Protein AF-A0A7S1RIG4-F1 (afdb_monomer_lite)

Foldseek 3Di:
DDDQQPPPPRPLVVCLVVVLVVCVVVVDQEAEAEESSLVNVLVCVVVVSDQHQYEYQLHYPSLQADDEPYAYEYEDWCAAPPRHDDPVSVVVRQVRYDPLRYYYRYFDFAPDDPPGTPGHTDYSPRVVCVPPVNVVQLVVLSSDPGRSVVSSVVCVVVVQDPVNVVVVVVVVVVPD

Structure (mmCIF, N/CA/C/O backbone):
data_AF-A0A7S1RIG4-F1
#
_entry.id   AF-A0A7S1RIG4-F1
#
loop_
_atom_site.group_PDB
_atom_site.id
_atom_site.type_symbol
_atom_site.label_atom_id
_atom_site.label_alt_id
_atom_site.label_comp_id
_atom_site.label_asym_id
_atom_site.label_entity_id
_atom_site.label_seq_id
_atom_site.pdbx_PDB_ins_code
_atom_site.Cartn_x
_atom_site.Cartn_y
_atom_site.Cartn_z
_atom_site.occupancy
_atom_site.B_iso_or_equiv
_atom_site.auth_seq_id
_atom_site.auth_comp_id
_atom_site.auth_asym_id
_atom_site.auth_atom_id
_atom_site.pdbx_PDB_model_num
ATOM 1 N N . ASN A 1 1 ? -19.496 4.254 -7.839 1.00 76.12 1 ASN A N 1
ATOM 2 C CA . ASN A 1 1 ? -18.289 5.015 -8.234 1.00 76.12 1 ASN A CA 1
ATOM 3 C C . ASN A 1 1 ? -18.011 6.101 -7.219 1.00 76.12 1 ASN A C 1
ATOM 5 O O . ASN A 1 1 ? -18.897 6.907 -6.963 1.00 76.12 1 ASN A O 1
ATOM 9 N N . LEU A 1 2 ? -16.818 6.091 -6.623 1.00 90.19 2 LEU A N 1
ATOM 10 C CA . LEU A 1 2 ? -16.351 7.169 -5.751 1.00 90.19 2 LEU A CA 1
ATOM 11 C C . LEU A 1 2 ? -15.782 8.310 -6.612 1.00 90.19 2 LEU A C 1
ATOM 13 O O . LEU A 1 2 ? -15.177 8.027 -7.649 1.00 90.19 2 LEU A O 1
ATOM 17 N N . PRO A 1 3 ? -15.967 9.580 -6.228 1.00 94.50 3 PRO A N 1
ATOM 18 C CA . PRO A 1 3 ? -15.408 10.709 -6.973 1.00 94.50 3 PRO A CA 1
ATOM 19 C C . PRO A 1 3 ? -13.885 10.830 -6.796 1.00 94.50 3 PRO A C 1
ATOM 21 O O . PRO A 1 3 ? -13.282 10.187 -5.935 1.00 94.50 3 PRO A O 1
ATOM 24 N N . ASN A 1 4 ? -13.248 11.654 -7.631 1.00 95.12 4 ASN A N 1
ATOM 25 C CA . ASN A 1 4 ? -11.806 11.897 -7.571 1.00 95.12 4 ASN A CA 1
ATOM 26 C C . ASN A 1 4 ? -11.445 12.714 -6.310 1.00 95.12 4 ASN A C 1
ATOM 28 O O . ASN A 1 4 ? -11.851 13.873 -6.233 1.00 95.12 4 ASN A O 1
ATOM 32 N N . PRO A 1 5 ? -10.651 12.170 -5.367 1.00 95.00 5 PRO A N 1
ATOM 33 C CA . PRO A 1 5 ? -10.338 12.857 -4.121 1.00 95.00 5 PRO A CA 1
ATOM 34 C C . PRO A 1 5 ? -9.250 13.933 -4.233 1.00 95.00 5 PRO A C 1
ATOM 36 O O . PRO A 1 5 ? -8.977 14.625 -3.258 1.00 95.00 5 PRO A O 1
ATOM 39 N N . GLU A 1 6 ? -8.628 14.095 -5.402 1.00 93.44 6 GLU A N 1
ATOM 40 C CA . GLU A 1 6 ? -7.583 15.102 -5.639 1.00 93.44 6 GLU A CA 1
ATOM 41 C C . GLU A 1 6 ? -8.141 16.463 -6.080 1.00 93.44 6 GLU A C 1
ATOM 43 O O . GLU A 1 6 ? -7.379 17.393 -6.343 1.00 93.44 6 GLU A O 1
ATOM 48 N N . THR A 1 7 ? -9.465 16.612 -6.194 1.00 93.56 7 THR A N 1
ATOM 49 C CA . THR A 1 7 ? -10.052 17.931 -6.456 1.00 93.56 7 THR A CA 1
ATOM 50 C C . THR A 1 7 ? -9.813 18.866 -5.262 1.00 93.56 7 THR A C 1
ATOM 52 O O . THR A 1 7 ? -9.913 18.417 -4.117 1.00 93.56 7 THR A O 1
ATOM 55 N N . PRO A 1 8 ? -9.538 20.165 -5.476 1.00 90.19 8 PRO A N 1
ATOM 56 C CA . PRO A 1 8 ? -9.360 21.112 -4.378 1.00 90.19 8 PRO A CA 1
ATOM 57 C C . PRO A 1 8 ? -10.526 21.077 -3.381 1.00 90.19 8 PRO A C 1
ATOM 59 O O . PRO A 1 8 ? -11.686 21.069 -3.787 1.00 90.19 8 PRO A O 1
ATOM 62 N N . MET A 1 9 ? -10.211 21.068 -2.080 1.00 89.69 9 MET A N 1
ATOM 63 C CA . MET A 1 9 ? -11.191 21.027 -0.979 1.00 89.69 9 MET A CA 1
ATOM 64 C C . MET A 1 9 ? -12.166 19.836 -1.037 1.00 89.69 9 MET A C 1
ATOM 66 O O . MET A 1 9 ? -13.299 19.933 -0.565 1.00 89.69 9 MET A O 1
ATOM 70 N N . PHE A 1 10 ? -11.741 18.708 -1.613 1.00 93.12 10 PHE A N 1
ATOM 71 C CA . PHE A 1 10 ? -12.582 17.525 -1.726 1.00 93.12 10 PHE A CA 1
ATOM 72 C C . PHE A 1 10 ? -13.077 17.024 -0.351 1.00 93.12 10 PHE A C 1
ATOM 74 O O . PHE A 1 10 ? -12.260 16.695 0.517 1.00 93.12 10 PHE A O 1
ATOM 81 N N . PRO A 1 11 ? -14.400 16.901 -0.133 1.00 94.06 11 PRO A N 1
ATOM 82 C CA . PRO A 1 11 ? -14.952 16.517 1.160 1.00 94.06 11 PRO A CA 1
ATOM 83 C C . PRO A 1 11 ? -14.957 14.989 1.334 1.00 94.06 11 PRO A C 1
ATOM 85 O O . PRO A 1 11 ? -16.013 14.360 1.358 1.00 94.06 11 PRO A O 1
ATOM 88 N N . VAL A 1 12 ? -13.776 14.376 1.490 1.00 95.25 12 VAL A N 1
ATOM 89 C CA . VAL A 1 12 ? -13.612 12.906 1.588 1.00 95.25 12 VAL A CA 1
ATOM 90 C C . VAL A 1 12 ? -14.537 12.257 2.623 1.00 95.25 12 VAL A C 1
ATOM 92 O O . VAL A 1 12 ? -15.101 11.194 2.366 1.00 95.25 12 VAL A O 1
ATOM 95 N N . ALA A 1 13 ? -14.768 12.941 3.749 1.00 94.69 13 ALA A N 1
ATOM 96 C CA . ALA A 1 13 ? -15.624 12.489 4.842 1.00 94.69 13 ALA A CA 1
ATOM 97 C C . ALA A 1 13 ? -17.066 12.176 4.405 1.00 94.69 13 ALA A C 1
ATOM 99 O O . ALA A 1 13 ? -17.672 11.251 4.940 1.00 94.69 13 ALA A O 1
ATOM 100 N N . GLN A 1 14 ? -17.604 12.889 3.406 1.00 96.56 14 GLN A N 1
ATOM 101 C CA . GLN A 1 14 ? -18.973 12.678 2.916 1.00 96.56 14 GLN A CA 1
ATOM 102 C C . GLN A 1 14 ? -19.162 11.312 2.247 1.00 96.56 14 GLN A C 1
ATOM 104 O O . GLN A 1 14 ? -20.281 10.812 2.178 1.00 96.56 14 GLN A O 1
ATOM 109 N N . PHE A 1 15 ? -18.080 10.695 1.770 1.00 96.94 15 PHE A N 1
ATOM 110 C CA . PHE A 1 15 ? -18.132 9.429 1.040 1.00 96.94 15 PHE A CA 1
ATOM 111 C C . PHE A 1 15 ? -17.736 8.223 1.897 1.00 96.94 15 PHE A C 1
ATOM 113 O O . PHE A 1 15 ? -17.976 7.088 1.487 1.00 96.94 15 PHE A O 1
ATOM 120 N N . LEU A 1 16 ? -17.171 8.441 3.092 1.00 97.56 16 LEU A N 1
ATOM 121 C CA . LEU A 1 16 ? -16.768 7.356 3.993 1.00 97.56 16 LEU A CA 1
ATOM 122 C C . LEU A 1 16 ? -17.922 6.440 4.426 1.00 97.56 16 LEU A C 1
ATOM 124 O O . LEU A 1 16 ? -17.677 5.235 4.465 1.00 97.56 16 LEU A O 1
ATOM 128 N N . PRO A 1 17 ? -19.156 6.925 4.697 1.00 97.75 17 PRO A N 1
ATOM 129 C CA . PRO A 1 17 ? -20.266 6.041 5.056 1.00 97.75 17 PRO A CA 1
ATOM 130 C C . PRO A 1 17 ? -20.549 4.978 3.993 1.00 97.75 17 PRO A C 1
ATOM 132 O O . PRO A 1 17 ? -20.734 3.816 4.332 1.00 97.75 17 PRO A O 1
ATOM 135 N N . ASN A 1 18 ? -20.479 5.345 2.710 1.00 97.56 18 ASN A N 1
ATOM 136 C CA . ASN A 1 18 ? -20.712 4.412 1.605 1.00 97.56 18 ASN A CA 1
ATOM 137 C C . ASN A 1 18 ? -19.614 3.343 1.530 1.00 97.56 18 ASN A C 1
ATOM 139 O O . ASN A 1 18 ? -19.891 2.176 1.272 1.00 97.56 18 ASN A O 1
ATOM 143 N N . ILE A 1 19 ? -18.357 3.736 1.761 1.00 97.94 19 ILE A N 1
ATOM 144 C CA . ILE A 1 19 ? -17.229 2.795 1.763 1.00 97.94 19 ILE A CA 1
ATOM 145 C C . ILE A 1 19 ? -17.321 1.869 2.975 1.00 97.94 19 ILE A C 1
ATOM 147 O O . ILE A 1 19 ? -17.132 0.665 2.840 1.00 97.94 19 ILE A O 1
ATOM 151 N N . LYS A 1 20 ? -17.648 2.417 4.150 1.00 98.12 20 LYS A N 1
ATOM 152 C CA . LYS A 1 20 ? -17.833 1.637 5.373 1.00 98.12 20 LYS A CA 1
ATOM 153 C C . LYS A 1 20 ? -18.972 0.637 5.227 1.00 98.12 20 LYS A C 1
ATOM 155 O O . LYS A 1 20 ? -18.779 -0.519 5.573 1.00 98.12 20 LYS A O 1
ATOM 160 N N . GLN A 1 21 ? -20.102 1.051 4.659 1.00 98.12 21 GLN A N 1
ATOM 161 C CA . GLN A 1 21 ? -21.210 0.152 4.357 1.00 98.12 21 GLN A CA 1
ATOM 162 C C . GLN A 1 21 ? -20.757 -1.000 3.451 1.00 98.12 21 GLN A C 1
ATOM 164 O O . GLN A 1 21 ? -21.016 -2.153 3.768 1.00 98.12 21 GLN A O 1
ATOM 169 N N . ALA A 1 22 ? -20.016 -0.714 2.376 1.00 98.25 22 ALA A N 1
ATOM 170 C CA . ALA A 1 22 ? -19.501 -1.760 1.493 1.00 98.25 22 ALA A CA 1
ATOM 171 C C . ALA A 1 22 ? -18.522 -2.715 2.204 1.00 98.25 22 ALA A C 1
ATOM 173 O O . ALA A 1 22 ? -18.566 -3.921 1.974 1.00 98.25 22 ALA A O 1
ATOM 174 N N . ILE A 1 23 ? -17.656 -2.197 3.085 1.00 98.50 23 ILE A N 1
ATOM 175 C CA . ILE A 1 23 ? -16.779 -3.016 3.939 1.00 98.50 23 ILE A CA 1
ATOM 176 C C . ILE A 1 23 ? -17.618 -3.895 4.875 1.00 98.50 23 ILE A C 1
ATOM 178 O O . ILE A 1 23 ? -17.323 -5.076 5.019 1.00 98.50 23 ILE A O 1
ATOM 182 N N . ASP A 1 24 ? -18.668 -3.346 5.483 1.00 98.25 24 ASP A N 1
ATOM 183 C CA . ASP A 1 24 ? -19.520 -4.071 6.425 1.00 98.25 24 ASP A CA 1
ATOM 184 C C . ASP A 1 24 ? -20.352 -5.161 5.750 1.00 98.25 24 ASP A C 1
ATOM 186 O O . ASP A 1 24 ? -20.528 -6.235 6.317 1.00 98.25 24 ASP A O 1
ATOM 190 N N . GLU A 1 25 ? -20.836 -4.915 4.538 1.00 98.44 25 GLU A N 1
ATOM 191 C CA . GLU A 1 25 ? -21.601 -5.894 3.766 1.00 98.44 25 GLU A CA 1
ATOM 192 C C . GLU A 1 25 ? -20.706 -7.012 3.222 1.00 98.44 25 GLU A C 1
ATOM 194 O O . GLU A 1 25 ? -21.079 -8.183 3.267 1.00 98.44 25 GLU A O 1
ATOM 199 N N . PHE A 1 26 ? -19.520 -6.664 2.716 1.00 98.50 26 PHE A N 1
ATOM 200 C CA . PHE A 1 26 ? -18.615 -7.630 2.095 1.00 98.50 26 PHE A CA 1
ATOM 201 C C . PHE A 1 26 ? -17.741 -8.387 3.107 1.00 98.50 26 PHE A C 1
ATOM 203 O O . PHE A 1 26 ? -17.322 -9.505 2.818 1.00 98.50 26 PHE A O 1
ATOM 210 N N . GLN A 1 27 ? -17.462 -7.797 4.275 1.00 98.06 27 GLN A N 1
ATOM 211 C CA . GLN A 1 27 ? -16.543 -8.324 5.295 1.00 98.06 27 GLN A CA 1
ATOM 212 C C . GLN A 1 27 ? -15.169 -8.730 4.712 1.00 98.06 27 GLN A C 1
ATOM 214 O O . GLN A 1 27 ? -14.755 -9.887 4.829 1.00 98.06 27 GLN A O 1
ATOM 219 N N . PRO A 1 28 ? -14.435 -7.809 4.051 1.00 98.25 28 PRO A N 1
ATOM 220 C CA . PRO A 1 28 ? -13.145 -8.143 3.463 1.00 98.25 28 PRO A CA 1
ATOM 221 C C . PRO A 1 28 ? -12.115 -8.507 4.534 1.00 98.25 28 PRO A C 1
ATOM 223 O O . PRO A 1 28 ? -12.008 -7.844 5.563 1.00 98.25 28 PRO A O 1
ATOM 226 N N . HIS A 1 29 ? -11.253 -9.475 4.228 1.00 97.94 29 HIS A N 1
ATOM 227 C CA . HIS A 1 29 ? -10.057 -9.747 5.032 1.00 97.94 29 HIS A CA 1
ATOM 228 C C . HIS A 1 29 ? -8.943 -8.710 4.797 1.00 97.94 29 HIS A C 1
ATOM 230 O O . HIS A 1 29 ? -8.088 -8.508 5.655 1.00 97.94 29 HIS A O 1
ATOM 236 N N . CYS A 1 30 ? -8.944 -8.043 3.639 1.00 98.12 30 CYS A N 1
ATOM 237 C CA . CYS A 1 30 ? -7.986 -7.002 3.279 1.00 98.12 30 CYS A CA 1
ATOM 238 C C . CYS A 1 30 ? -8.666 -5.902 2.461 1.00 98.12 30 CYS A C 1
ATOM 240 O O . CYS A 1 30 ? -9.459 -6.195 1.565 1.00 98.12 30 CYS A O 1
ATOM 242 N N . VAL A 1 31 ? -8.315 -4.641 2.728 1.00 98.50 31 VAL A N 1
ATOM 243 C CA . VAL A 1 31 ? -8.692 -3.510 1.872 1.00 98.50 31 VAL A CA 1
ATOM 244 C C . VAL A 1 31 ? -7.478 -3.062 1.067 1.00 98.50 31 VAL A C 1
ATOM 246 O O . VAL A 1 31 ? -6.414 -2.766 1.613 1.00 98.50 31 VAL A O 1
ATOM 249 N N . ILE A 1 32 ? -7.657 -2.982 -0.248 1.00 98.31 32 ILE A N 1
ATOM 250 C CA . ILE A 1 32 ? -6.626 -2.536 -1.180 1.00 98.31 32 ILE A CA 1
ATOM 251 C C . ILE A 1 32 ? -6.977 -1.133 -1.668 1.00 98.31 32 ILE A C 1
ATOM 253 O O . ILE A 1 32 ? -8.100 -0.884 -2.105 1.00 98.31 32 ILE A O 1
ATOM 257 N N . SER A 1 33 ? -6.014 -0.216 -1.625 1.00 97.94 33 SER A N 1
ATOM 258 C CA . SER A 1 33 ? -6.147 1.111 -2.226 1.00 97.94 33 SER A CA 1
ATOM 259 C C . SER A 1 33 ? -5.058 1.331 -3.263 1.00 97.94 33 SER A C 1
ATOM 261 O O . SER A 1 33 ? -3.883 1.149 -2.955 1.00 97.94 33 SER A O 1
ATOM 263 N N . ALA A 1 34 ? -5.440 1.767 -4.460 1.00 97.31 34 ALA A N 1
ATOM 264 C CA . ALA A 1 34 ? -4.504 2.124 -5.516 1.00 97.31 34 ALA A CA 1
ATOM 265 C C . ALA A 1 34 ? -4.576 3.621 -5.818 1.00 97.31 34 ALA A C 1
ATOM 267 O O . ALA A 1 34 ? -5.663 4.191 -5.967 1.00 97.31 34 ALA A O 1
ATOM 268 N N . SER A 1 35 ? -3.411 4.245 -5.919 1.00 97.00 35 SER A N 1
ATOM 269 C CA . SER A 1 35 ? -3.227 5.627 -6.326 1.00 97.00 35 SER A CA 1
ATOM 270 C C . SER A 1 35 ? -4.116 6.599 -5.527 1.00 97.00 35 SER A C 1
ATOM 272 O O . SER A 1 35 ? -4.040 6.659 -4.299 1.00 97.00 35 SER A O 1
ATOM 274 N N . LYS A 1 36 ? -5.037 7.309 -6.193 1.00 96.81 36 LYS A N 1
ATOM 275 C CA . LYS A 1 36 ? -5.993 8.250 -5.577 1.00 96.81 36 LYS A CA 1
ATOM 276 C C . LYS A 1 36 ? -6.840 7.617 -4.469 1.00 96.81 36 LYS A C 1
ATOM 278 O O . LYS A 1 36 ? -7.256 8.300 -3.537 1.00 96.81 36 LYS A O 1
ATOM 283 N N . GLY A 1 37 ? -7.064 6.301 -4.533 1.00 97.25 37 GLY A N 1
ATOM 284 C CA . GLY A 1 37 ? -7.744 5.538 -3.486 1.00 97.25 37 GLY A CA 1
ATOM 285 C C . GLY A 1 37 ? -7.081 5.672 -2.110 1.00 97.25 37 GLY A C 1
ATOM 286 O O . GLY A 1 37 ? -7.764 5.568 -1.092 1.00 97.25 37 GLY A O 1
ATOM 287 N N . GLY A 1 38 ? -5.779 5.972 -2.059 1.00 97.56 38 GLY A N 1
ATOM 288 C CA . GLY A 1 38 ? -5.052 6.193 -0.810 1.00 97.56 38 GLY A CA 1
ATOM 289 C C . GLY A 1 38 ? -5.578 7.374 0.018 1.00 97.56 38 GLY A C 1
ATOM 290 O O . GLY A 1 38 ? -5.475 7.342 1.245 1.00 97.56 38 GLY A O 1
ATOM 291 N N . ALA A 1 39 ? -6.211 8.376 -0.605 1.00 97.75 39 ALA A N 1
ATOM 292 C CA . ALA A 1 39 ? -6.888 9.455 0.120 1.00 97.75 39 ALA A CA 1
ATOM 293 C C . ALA A 1 39 ? -8.064 8.929 0.960 1.00 97.75 39 ALA A C 1
ATOM 295 O O . ALA A 1 39 ? -8.202 9.282 2.131 1.00 97.75 39 ALA A O 1
ATOM 296 N N . TYR A 1 40 ? -8.865 8.022 0.392 1.00 98.38 40 TYR A N 1
ATOM 297 C CA . TYR A 1 40 ? -9.946 7.356 1.117 1.00 98.38 40 TYR A CA 1
ATOM 298 C C . TYR A 1 40 ? -9.405 6.416 2.194 1.00 98.38 40 TYR A C 1
ATOM 300 O O . TYR A 1 40 ? -9.909 6.440 3.311 1.00 98.38 40 TYR A O 1
ATOM 308 N N . MET A 1 41 ? -8.349 5.648 1.899 1.00 98.19 41 MET A N 1
ATOM 309 C CA . MET A 1 41 ? -7.703 4.779 2.891 1.00 98.19 41 MET A CA 1
ATOM 310 C C . MET A 1 41 ? -7.199 5.570 4.106 1.00 98.19 41 MET A C 1
ATOM 312 O O . MET A 1 41 ? -7.460 5.190 5.244 1.00 98.19 41 MET A O 1
ATOM 316 N N . THR A 1 42 ? -6.547 6.713 3.867 1.00 97.62 42 THR A N 1
ATOM 317 C CA . THR A 1 42 ? -6.080 7.615 4.936 1.00 97.62 42 THR A CA 1
ATOM 318 C C . THR A 1 42 ? -7.238 8.017 5.849 1.00 97.62 42 THR A C 1
ATOM 320 O O . THR A 1 42 ? -7.131 7.930 7.070 1.00 97.62 42 THR A O 1
ATOM 323 N N . ALA A 1 43 ? -8.359 8.427 5.255 1.00 97.88 43 ALA A N 1
ATOM 324 C CA . ALA A 1 43 ? -9.532 8.865 5.995 1.00 97.88 43 ALA A CA 1
ATOM 325 C C . ALA A 1 43 ? -10.228 7.706 6.737 1.00 97.88 43 ALA A C 1
ATOM 327 O O . ALA A 1 43 ? -10.639 7.878 7.882 1.00 97.88 43 ALA A O 1
ATOM 328 N N . LEU A 1 44 ? -10.297 6.506 6.146 1.00 98.38 44 LEU A N 1
ATOM 329 C CA . LEU A 1 44 ? -10.810 5.306 6.821 1.00 98.38 44 LEU A CA 1
ATOM 330 C C . LEU A 1 44 ? -9.997 4.966 8.074 1.00 98.38 44 LEU A C 1
ATOM 332 O O . LEU A 1 44 ? -10.585 4.698 9.122 1.00 98.38 44 LEU A O 1
ATOM 336 N N . TRP A 1 45 ? -8.666 5.012 7.980 1.00 97.88 45 TRP A N 1
ATOM 337 C CA . TRP A 1 45 ? -7.777 4.789 9.120 1.00 97.88 45 TRP A CA 1
ATOM 338 C C . TRP A 1 45 ? -7.951 5.857 10.201 1.00 97.88 45 TRP A C 1
ATOM 340 O O . TRP A 1 45 ? -8.129 5.526 11.370 1.00 97.88 45 TRP A O 1
ATOM 350 N N . GLN A 1 46 ? -7.944 7.137 9.821 1.00 96.88 46 GLN A N 1
ATOM 351 C CA . GLN A 1 46 ? -8.067 8.253 10.766 1.00 96.88 46 GLN A CA 1
ATOM 352 C C . GLN A 1 46 ? -9.412 8.265 11.501 1.00 96.88 46 GLN A C 1
ATOM 354 O O . GLN A 1 46 ? -9.462 8.608 12.679 1.00 96.88 46 GLN A O 1
ATOM 359 N N . CYS A 1 47 ? -10.494 7.870 10.829 1.00 97.50 47 CYS A N 1
ATOM 360 C CA . CYS A 1 47 ? -11.823 7.783 11.428 1.00 97.50 47 CYS A CA 1
ATOM 361 C C . CYS A 1 47 ? -12.085 6.452 12.157 1.00 97.50 47 CYS A C 1
ATOM 363 O O . CYS A 1 47 ? -13.192 6.254 12.651 1.00 97.50 47 CYS A O 1
ATOM 365 N N . GLY A 1 48 ? -11.117 5.526 12.203 1.00 97.00 48 GLY A N 1
ATOM 366 C CA . GLY A 1 48 ? -11.298 4.207 12.820 1.00 97.00 48 GLY A CA 1
ATOM 367 C C . GLY A 1 48 ? -12.338 3.329 12.114 1.00 97.00 48 GLY A C 1
ATOM 368 O O . GLY A 1 48 ? -12.898 2.420 12.720 1.00 97.00 48 GLY A O 1
ATOM 369 N N . LEU A 1 49 ? -12.621 3.604 10.837 1.00 98.00 49 LEU A N 1
ATOM 370 C CA . LEU A 1 49 ? -13.611 2.878 10.036 1.00 98.00 49 LEU A CA 1
ATOM 371 C C . LEU A 1 49 ? -13.034 1.606 9.403 1.00 98.00 49 LEU A C 1
ATOM 373 O O . LEU A 1 49 ? -13.792 0.735 8.982 1.00 98.00 49 LEU A O 1
ATOM 377 N N . TRP A 1 50 ? -11.708 1.490 9.360 1.00 98.00 50 TRP A N 1
ATOM 378 C CA . TRP A 1 50 ? -10.989 0.279 8.984 1.00 98.00 50 TRP A CA 1
ATOM 379 C C . TRP A 1 50 ? -9.726 0.140 9.836 1.00 98.00 50 TRP A C 1
ATOM 381 O O . TRP A 1 50 ? -8.953 1.089 9.957 1.00 98.00 50 TRP A O 1
ATOM 391 N N . ALA A 1 51 ? -9.509 -1.047 10.400 1.00 96.88 51 ALA A N 1
ATOM 392 C CA . ALA A 1 51 ? -8.333 -1.376 11.214 1.00 96.88 51 ALA A CA 1
ATOM 393 C C . ALA A 1 51 ? -7.671 -2.704 10.793 1.00 96.88 51 ALA A C 1
ATOM 395 O O . ALA A 1 51 ? -6.802 -3.220 11.495 1.00 96.88 51 ALA A O 1
ATOM 396 N N . GLY A 1 52 ? -8.096 -3.275 9.662 1.00 97.06 52 GLY A N 1
ATOM 397 C CA . GLY A 1 52 ? -7.618 -4.566 9.175 1.00 97.06 52 GLY A CA 1
ATOM 398 C C . GLY A 1 52 ? -6.413 -4.481 8.223 1.00 97.06 52 GLY A C 1
ATOM 399 O O . GLY A 1 52 ? -5.910 -3.394 7.914 1.00 97.06 52 GLY A O 1
ATOM 400 N N . PRO A 1 53 ? -5.941 -5.639 7.730 1.00 98.38 53 PRO A N 1
ATOM 401 C CA . PRO A 1 53 ? -4.864 -5.736 6.746 1.00 98.38 53 PRO A CA 1
ATOM 402 C C . PRO A 1 53 ? -5.086 -4.839 5.525 1.00 98.38 53 PRO A C 1
ATOM 404 O O . PRO A 1 53 ? -6.173 -4.806 4.949 1.00 98.38 53 PRO A O 1
ATOM 407 N N . SER A 1 54 ? -4.061 -4.098 5.109 1.00 98.62 54 SER A N 1
ATOM 408 C CA . SER A 1 54 ? -4.196 -3.128 4.018 1.00 98.62 54 SER A CA 1
ATOM 409 C C . SER A 1 54 ? -3.048 -3.211 3.017 1.00 98.62 54 SER A C 1
ATOM 411 O O . SER A 1 54 ? -1.882 -3.233 3.406 1.00 98.62 54 SER A O 1
ATOM 413 N N . LEU A 1 55 ? -3.362 -3.193 1.723 1.00 98.69 55 LEU A N 1
ATOM 414 C CA . LEU A 1 55 ? -2.361 -3.098 0.658 1.00 98.69 55 LEU A CA 1
ATOM 415 C C . LEU A 1 55 ? -2.526 -1.763 -0.075 1.00 98.69 55 LEU A C 1
ATOM 417 O O . LEU A 1 55 ? -3.617 -1.409 -0.517 1.00 98.69 55 LEU A O 1
ATOM 421 N N . VAL A 1 56 ? -1.441 -1.004 -0.195 1.00 98.69 56 VAL A N 1
ATOM 422 C CA . VAL A 1 56 ? -1.422 0.311 -0.842 1.00 98.69 56 VAL A CA 1
ATOM 423 C C . VAL A 1 56 ? -0.548 0.238 -2.087 1.00 98.69 56 VAL A C 1
ATOM 425 O O . VAL A 1 56 ? 0.649 0.002 -1.975 1.00 98.69 56 VAL A O 1
ATOM 428 N N . ILE A 1 57 ? -1.127 0.455 -3.265 1.00 98.56 57 ILE A N 1
ATOM 429 C CA . ILE A 1 57 ? -0.408 0.525 -4.545 1.00 98.56 57 ILE A CA 1
ATOM 430 C C . ILE A 1 57 ? -0.246 1.995 -4.913 1.00 98.56 57 ILE A C 1
ATOM 432 O O . ILE A 1 57 ? -1.248 2.701 -4.982 1.00 98.56 57 ILE A O 1
ATOM 436 N N . ASN A 1 58 ? 0.986 2.439 -5.156 1.00 98.06 58 ASN A N 1
ATOM 437 C CA . ASN A 1 58 ? 1.345 3.836 -5.410 1.00 98.06 58 ASN A CA 1
ATOM 438 C C . ASN A 1 58 ? 0.820 4.762 -4.309 1.00 98.06 58 ASN A C 1
ATOM 440 O O . ASN A 1 58 ? -0.268 5.339 -4.402 1.00 98.06 58 ASN A O 1
ATOM 444 N N . ARG A 1 59 ? 1.586 4.860 -3.221 1.00 97.12 59 ARG A N 1
ATOM 445 C CA . ARG A 1 59 ? 1.193 5.563 -1.994 1.00 97.12 59 ARG A CA 1
ATOM 446 C C . ARG A 1 59 ? 0.700 6.980 -2.309 1.00 97.12 59 ARG A C 1
ATOM 448 O O . ARG A 1 59 ? 1.437 7.796 -2.840 1.00 97.12 59 ARG A O 1
ATOM 455 N N . HIS A 1 60 ? -0.516 7.316 -1.890 1.00 97.94 60 HIS A N 1
ATOM 456 C CA . HIS A 1 60 ? -1.014 8.689 -1.996 1.00 97.94 60 HIS A CA 1
ATOM 457 C C . HIS A 1 60 ? -0.300 9.627 -0.993 1.00 97.94 60 HIS A C 1
ATOM 459 O O . HIS A 1 60 ? -0.052 9.208 0.144 1.00 97.94 60 HIS A O 1
ATOM 465 N N . PRO A 1 61 ? -0.030 10.908 -1.331 1.00 96.94 61 PRO A N 1
ATOM 466 C CA . PRO A 1 61 ? 0.651 11.854 -0.436 1.00 96.94 61 PRO A CA 1
ATOM 467 C C . PRO A 1 61 ? -0.002 12.060 0.939 1.00 96.94 61 PRO A C 1
ATOM 469 O O . PRO A 1 61 ? 0.688 12.398 1.898 1.00 96.94 61 PRO A O 1
ATOM 472 N N . THR A 1 62 ? -1.314 11.833 1.064 1.00 96.88 62 THR A N 1
ATOM 473 C CA . THR A 1 62 ? -2.038 11.947 2.347 1.00 96.88 62 THR A CA 1
ATOM 474 C C . THR A 1 62 ? -1.645 10.873 3.361 1.00 96.88 62 THR A C 1
ATOM 476 O O . THR A 1 62 ? -1.844 11.068 4.558 1.00 96.88 62 THR A O 1
ATOM 479 N N . ILE A 1 63 ? -1.071 9.750 2.916 1.00 97.94 63 ILE A N 1
ATOM 480 C CA . ILE A 1 63 ? -0.628 8.668 3.798 1.00 97.94 63 ILE A CA 1
ATOM 481 C C . ILE A 1 63 ? 0.717 9.057 4.408 1.00 97.94 63 ILE A C 1
ATOM 483 O O . ILE A 1 63 ? 1.769 8.681 3.903 1.00 97.94 63 ILE A O 1
ATOM 487 N N . VAL A 1 64 ? 0.712 9.863 5.463 1.00 97.19 64 VAL A N 1
ATOM 488 C CA . VAL A 1 64 ? 1.939 10.358 6.123 1.00 97.19 64 VAL A CA 1
ATOM 489 C C . VAL A 1 64 ? 2.439 9.459 7.258 1.00 97.19 64 VAL A C 1
ATOM 491 O O . VAL A 1 64 ? 3.540 9.665 7.758 1.00 97.19 64 VAL A O 1
ATOM 494 N N . GLY A 1 65 ? 1.652 8.455 7.643 1.00 97.50 65 GLY A N 1
ATOM 495 C CA . GLY A 1 65 ? 1.984 7.490 8.684 1.00 97.50 65 GLY A CA 1
ATOM 496 C C . GLY A 1 65 ? 1.105 6.248 8.585 1.00 97.50 65 GLY A C 1
ATOM 497 O O . GLY A 1 65 ? 0.024 6.294 7.992 1.00 97.50 65 GLY A O 1
ATOM 498 N N . ILE A 1 66 ? 1.574 5.146 9.161 1.00 97.69 66 ILE A N 1
ATOM 499 C CA . ILE A 1 66 ? 0.817 3.897 9.277 1.00 97.69 66 ILE A CA 1
ATOM 500 C C . ILE A 1 66 ? 0.244 3.808 10.699 1.00 97.69 66 ILE A C 1
ATOM 502 O O . ILE A 1 66 ? 0.994 4.013 11.656 1.00 97.69 66 ILE A O 1
ATOM 506 N N . PRO A 1 67 ? -1.056 3.508 10.882 1.00 96.31 67 PRO A N 1
ATOM 507 C CA . PRO A 1 67 ? -1.621 3.383 12.221 1.00 96.31 67 PRO A CA 1
ATOM 508 C C . PRO A 1 67 ? -0.986 2.228 13.015 1.00 96.31 67 PRO A C 1
ATOM 510 O O . PRO A 1 67 ? -0.579 1.213 12.435 1.00 96.31 67 PRO A O 1
ATOM 513 N N . PRO A 1 68 ? -0.912 2.341 14.352 1.00 95.25 68 PRO A N 1
ATOM 514 C CA . PRO A 1 68 ? -0.297 1.318 15.184 1.00 95.25 68 PRO A CA 1
ATOM 515 C C . PRO A 1 68 ? -1.048 -0.011 15.080 1.00 95.25 68 PRO A C 1
ATOM 517 O O . PRO A 1 68 ? -2.266 -0.057 14.927 1.00 95.25 68 PRO A O 1
ATOM 520 N N . ASN A 1 69 ? -0.305 -1.107 15.211 1.00 94.81 69 ASN A N 1
ATOM 521 C CA . ASN A 1 69 ? -0.775 -2.491 15.162 1.00 94.81 69 ASN A CA 1
ATOM 522 C C . ASN A 1 69 ? -1.419 -2.924 13.834 1.00 94.81 69 ASN A C 1
ATOM 524 O O . ASN A 1 69 ? -1.851 -4.073 13.731 1.00 94.81 69 ASN A O 1
ATOM 528 N N . MET A 1 70 ? -1.431 -2.084 12.799 1.00 96.00 70 MET A N 1
ATOM 529 C CA . MET A 1 70 ? -1.937 -2.4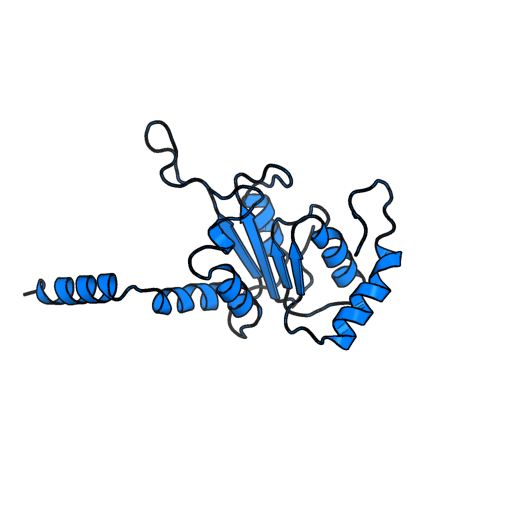71 11.483 1.00 96.00 70 MET A CA 1
ATOM 530 C C . MET A 1 70 ? -0.898 -3.241 10.673 1.00 96.00 70 MET A C 1
ATOM 532 O O . MET A 1 70 ? 0.307 -3.017 10.799 1.00 96.00 70 MET A O 1
ATOM 536 N N . ARG A 1 71 ? -1.388 -4.153 9.829 1.00 97.75 71 ARG A N 1
ATOM 537 C CA . ARG A 1 71 ? -0.581 -4.865 8.836 1.00 97.75 71 ARG A CA 1
ATOM 538 C C . ARG A 1 71 ? -0.720 -4.158 7.499 1.00 97.75 71 ARG A C 1
ATOM 540 O O . ARG A 1 71 ? -1.836 -4.062 6.985 1.00 97.75 71 ARG A O 1
ATOM 547 N N . VAL A 1 72 ? 0.382 -3.633 6.968 1.00 98.38 72 VAL A N 1
ATOM 548 C CA . VAL A 1 72 ? 0.351 -2.804 5.757 1.00 98.38 72 VAL A CA 1
ATOM 549 C C . VAL A 1 72 ? 1.470 -3.172 4.795 1.00 98.38 72 VAL A C 1
ATOM 551 O O . VAL A 1 72 ? 2.646 -3.144 5.146 1.00 98.38 72 VAL A O 1
ATOM 554 N N . VAL A 1 73 ? 1.107 -3.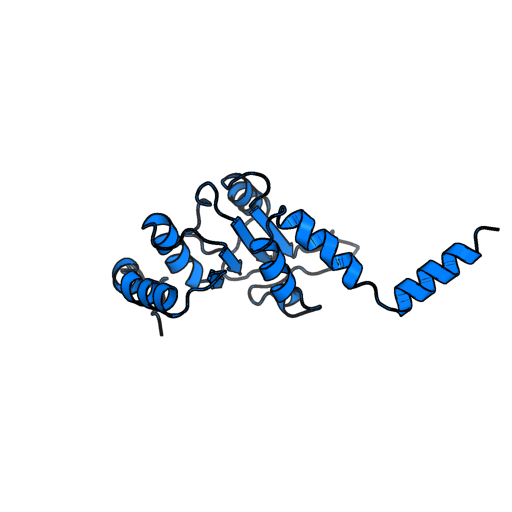456 3.549 1.00 98.69 73 VAL A N 1
ATOM 555 C CA . VAL A 1 73 ? 2.061 -3.577 2.442 1.00 98.69 73 VAL A CA 1
ATOM 556 C C . VAL A 1 73 ? 1.934 -2.339 1.561 1.00 98.69 73 VAL A C 1
ATOM 558 O O . VAL A 1 73 ? 0.837 -2.013 1.115 1.00 98.69 73 VAL A O 1
ATOM 561 N N . ILE A 1 74 ? 3.044 -1.655 1.294 1.00 98.62 74 ILE A N 1
ATOM 562 C CA . ILE A 1 74 ? 3.108 -0.546 0.335 1.00 98.62 74 ILE A CA 1
ATOM 563 C C . ILE A 1 74 ? 3.878 -1.013 -0.894 1.00 98.62 74 ILE A C 1
ATOM 565 O O . ILE A 1 74 ? 5.016 -1.452 -0.776 1.00 98.62 74 ILE A O 1
ATOM 569 N N . CYS A 1 75 ? 3.272 -0.887 -2.067 1.00 98.44 75 CYS A N 1
ATOM 570 C CA . CYS A 1 75 ? 3.881 -1.170 -3.359 1.00 98.44 75 CYS A CA 1
ATOM 571 C C . CYS A 1 75 ? 4.178 0.155 -4.062 1.00 98.44 75 CYS A C 1
ATOM 573 O O . CYS A 1 75 ? 3.281 0.992 -4.179 1.00 98.44 75 CYS A O 1
ATOM 575 N N . GLN A 1 76 ? 5.415 0.352 -4.517 1.00 98.38 76 GLN A N 1
ATOM 576 C CA . GLN A 1 76 ? 5.806 1.580 -5.208 1.00 98.38 76 GLN A CA 1
ATOM 577 C C . GLN A 1 76 ? 6.854 1.309 -6.292 1.00 98.38 76 GLN A C 1
ATOM 579 O O . GLN A 1 76 ? 7.881 0.678 -6.028 1.00 98.38 76 GLN A O 1
ATOM 584 N N . GLY A 1 77 ? 6.610 1.833 -7.493 1.00 97.00 77 GLY A N 1
ATOM 585 C CA . GLY A 1 77 ? 7.601 1.890 -8.566 1.00 97.00 77 GLY A CA 1
ATOM 586 C C . GLY A 1 77 ? 8.530 3.093 -8.431 1.00 97.00 77 GLY A C 1
ATOM 587 O O . GLY A 1 77 ? 8.079 4.190 -8.094 1.00 97.00 77 GLY A O 1
ATOM 588 N N . SER A 1 78 ? 9.828 2.914 -8.696 1.00 96.38 78 SER A N 1
ATOM 589 C CA . SER A 1 78 ? 10.797 4.021 -8.631 1.00 96.38 78 SER A CA 1
ATOM 590 C C . SER A 1 78 ? 10.631 5.059 -9.733 1.00 96.38 78 SER A C 1
ATOM 592 O O . SER A 1 78 ? 11.162 6.158 -9.609 1.00 96.38 78 SER A O 1
ATOM 594 N N . ASN A 1 79 ? 9.948 4.701 -10.820 1.00 96.50 79 ASN A N 1
ATOM 595 C CA . ASN A 1 79 ? 9.728 5.558 -11.980 1.00 96.50 79 ASN A CA 1
ATOM 596 C C . ASN A 1 79 ? 8.266 6.030 -12.064 1.00 96.50 79 ASN A C 1
ATOM 598 O O . ASN A 1 79 ? 7.808 6.365 -13.155 1.00 96.50 79 ASN A O 1
ATOM 602 N N . ASP A 1 80 ? 7.524 6.012 -10.949 1.00 97.50 80 ASP A N 1
ATOM 603 C CA . ASP A 1 80 ? 6.163 6.552 -10.878 1.00 97.50 80 ASP A CA 1
ATOM 604 C C . ASP A 1 80 ? 6.157 8.035 -11.273 1.00 97.50 80 ASP A C 1
ATOM 606 O O . ASP A 1 80 ? 6.807 8.878 -10.656 1.00 97.50 80 ASP A O 1
ATOM 610 N N . GLU A 1 81 ? 5.433 8.348 -12.340 1.00 96.94 81 GLU A N 1
ATOM 611 C CA . GLU A 1 81 ? 5.350 9.679 -12.923 1.00 96.94 81 GLU A CA 1
ATOM 612 C C . GLU A 1 81 ? 4.344 10.609 -12.219 1.00 96.94 81 GLU A C 1
ATOM 614 O O . GLU A 1 81 ? 4.375 11.816 -12.461 1.00 96.94 81 GLU A O 1
ATOM 619 N N . TYR A 1 82 ? 3.486 10.085 -11.335 1.00 96.31 82 TYR A N 1
ATOM 620 C CA . TYR A 1 82 ? 2.460 10.851 -10.615 1.00 96.31 82 TYR A CA 1
ATOM 621 C C . TYR A 1 82 ? 2.800 11.041 -9.137 1.00 96.31 82 TYR A C 1
ATOM 623 O O . TYR A 1 82 ? 2.689 12.149 -8.610 1.00 96.31 82 TYR A O 1
ATOM 631 N N . TYR A 1 83 ? 3.219 9.972 -8.460 1.00 96.12 83 TYR A N 1
ATOM 632 C CA . TYR A 1 83 ? 3.530 9.983 -7.033 1.00 96.12 83 TYR A CA 1
ATOM 633 C C . TYR A 1 83 ? 5.006 9.692 -6.803 1.00 96.12 83 TYR A C 1
ATOM 635 O O . TYR A 1 83 ? 5.422 8.593 -6.437 1.00 96.12 83 TYR A O 1
ATOM 643 N N . GLN A 1 84 ? 5.806 10.730 -7.024 1.00 96.31 84 GLN A N 1
ATOM 644 C CA . GLN A 1 84 ? 7.254 10.672 -6.907 1.00 96.31 84 GLN A CA 1
ATOM 645 C C . GLN A 1 84 ? 7.682 10.767 -5.444 1.00 96.31 84 GLN A C 1
ATOM 647 O O . GLN A 1 84 ? 7.561 11.815 -4.808 1.00 96.31 84 GLN A O 1
ATOM 652 N N . PHE A 1 85 ? 8.233 9.673 -4.926 1.00 96.38 85 PHE A N 1
ATOM 653 C CA . PHE A 1 85 ? 8.861 9.636 -3.610 1.00 96.38 85 PHE A CA 1
ATOM 654 C C . PHE A 1 85 ? 10.270 9.096 -3.711 1.00 96.38 85 PHE A C 1
ATOM 656 O O . PHE A 1 85 ? 10.550 8.172 -4.476 1.00 96.38 85 PHE A O 1
ATOM 663 N N . ARG A 1 86 ? 11.155 9.641 -2.879 1.00 96.06 86 ARG A N 1
ATOM 664 C CA . ARG A 1 86 ? 12.454 9.020 -2.667 1.00 96.06 86 ARG A CA 1
ATOM 665 C C . ARG A 1 86 ? 12.252 7.748 -1.853 1.00 96.06 86 ARG A C 1
ATOM 667 O O . ARG A 1 86 ? 11.366 7.678 -0.995 1.00 96.06 86 ARG A O 1
ATOM 674 N N . ARG A 1 87 ? 13.094 6.745 -2.093 1.00 96.69 87 ARG A N 1
ATOM 675 C CA . ARG A 1 87 ? 13.024 5.471 -1.372 1.00 96.69 87 ARG A CA 1
ATOM 676 C C . ARG A 1 87 ? 13.135 5.679 0.140 1.00 96.69 87 ARG A C 1
ATOM 678 O O . ARG A 1 87 ? 12.409 5.040 0.894 1.00 96.69 87 ARG A O 1
ATOM 685 N N . GLU A 1 88 ? 13.979 6.608 0.577 1.00 97.69 88 GLU A N 1
ATOM 686 C CA . GLU A 1 88 ? 14.215 6.904 1.992 1.00 97.69 88 GLU A CA 1
ATOM 687 C C . GLU A 1 88 ? 12.945 7.405 2.696 1.00 97.69 88 GLU A C 1
ATOM 689 O O . GLU A 1 88 ? 12.714 7.072 3.861 1.00 97.69 88 GLU A O 1
ATOM 694 N N . ASP A 1 89 ? 12.102 8.164 1.986 1.00 97.94 89 ASP A N 1
ATOM 695 C CA . ASP A 1 89 ? 10.833 8.682 2.509 1.00 97.94 89 ASP A CA 1
ATOM 696 C C . ASP A 1 89 ? 9.798 7.552 2.659 1.00 97.94 89 ASP A C 1
ATOM 698 O O . ASP A 1 89 ? 9.053 7.501 3.639 1.00 97.94 89 ASP A O 1
ATOM 702 N N . LEU A 1 90 ? 9.784 6.597 1.724 1.00 98.25 90 LEU A N 1
ATOM 703 C CA . LEU A 1 90 ? 8.926 5.407 1.793 1.00 98.25 90 LEU A CA 1
ATOM 704 C C . LEU A 1 90 ? 9.363 4.467 2.919 1.00 98.25 90 LEU A C 1
ATOM 706 O O . LEU A 1 90 ? 8.531 3.947 3.660 1.00 98.25 90 LEU A O 1
ATOM 710 N N . GLU A 1 91 ? 10.668 4.273 3.093 1.00 98.12 91 GLU A N 1
ATOM 711 C CA . GLU A 1 91 ? 11.204 3.497 4.211 1.00 98.12 91 GLU A CA 1
ATOM 712 C C . GLU A 1 91 ? 10.914 4.180 5.555 1.00 98.12 91 GLU A C 1
ATOM 714 O O . GLU A 1 91 ? 10.596 3.502 6.532 1.00 98.12 91 GLU A O 1
ATOM 719 N N . ALA A 1 92 ? 10.966 5.516 5.619 1.00 98.19 92 ALA A N 1
ATOM 720 C CA . ALA A 1 92 ? 10.548 6.266 6.802 1.00 98.19 92 ALA A CA 1
ATOM 721 C C . ALA A 1 92 ? 9.060 6.056 7.117 1.00 98.19 92 ALA A C 1
ATOM 723 O O . ALA A 1 92 ? 8.706 5.867 8.281 1.00 98.19 92 ALA A O 1
ATOM 724 N N . LEU A 1 93 ? 8.205 6.011 6.092 1.00 98.12 93 LEU A N 1
ATOM 725 C CA . LEU A 1 93 ? 6.792 5.684 6.253 1.00 98.12 93 LEU A CA 1
ATOM 726 C C . LEU A 1 93 ? 6.594 4.264 6.801 1.00 98.12 93 LEU A C 1
ATOM 728 O O . LEU A 1 93 ? 5.840 4.096 7.756 1.00 98.12 93 LEU A O 1
ATOM 732 N N . ILE A 1 94 ? 7.299 3.254 6.279 1.00 98.06 94 ILE A N 1
ATOM 733 C CA . ILE A 1 94 ? 7.246 1.891 6.841 1.00 98.06 94 ILE A CA 1
ATOM 734 C C . ILE A 1 94 ? 7.677 1.875 8.309 1.00 98.06 94 ILE A C 1
ATOM 736 O O . ILE A 1 94 ? 7.017 1.236 9.127 1.00 98.06 94 ILE A O 1
ATOM 740 N N . ARG A 1 95 ? 8.734 2.618 8.668 1.00 97.56 95 ARG A N 1
ATOM 741 C CA . ARG A 1 95 ? 9.206 2.734 10.059 1.00 97.56 95 ARG A CA 1
ATOM 742 C C . ARG A 1 95 ? 8.198 3.397 11.002 1.00 97.56 95 ARG A C 1
ATOM 744 O O . ARG A 1 95 ? 8.313 3.203 12.206 1.00 97.56 95 ARG A O 1
ATOM 751 N N . SER A 1 96 ? 7.236 4.167 10.486 1.00 97.38 96 SER A N 1
ATOM 752 C CA . SER A 1 96 ? 6.155 4.733 11.309 1.00 97.38 96 SER A CA 1
ATOM 753 C C . SER A 1 96 ? 5.135 3.683 11.769 1.00 97.38 96 SER A C 1
ATOM 755 O O . SER A 1 96 ? 4.433 3.909 12.751 1.00 97.38 96 SER A O 1
ATOM 757 N N . GLY A 1 97 ? 5.055 2.547 11.068 1.00 96.94 97 GLY A N 1
ATOM 758 C CA . GLY A 1 97 ? 4.177 1.438 11.417 1.00 96.94 97 GLY A CA 1
ATOM 759 C C . GLY A 1 97 ? 4.764 0.518 12.486 1.00 96.94 97 GLY A C 1
ATOM 760 O O . GLY A 1 97 ? 5.866 0.713 13.000 1.00 96.94 97 GLY A O 1
ATOM 761 N N . SER A 1 98 ? 4.020 -0.532 12.828 1.00 96.75 98 SER A N 1
ATOM 762 C CA . SER A 1 98 ? 4.476 -1.501 13.826 1.00 96.75 98 SER A CA 1
ATOM 763 C C . SER A 1 98 ? 5.567 -2.437 13.281 1.00 96.75 98 SER A C 1
ATOM 765 O O . SER A 1 98 ? 5.435 -2.935 12.154 1.00 96.75 98 SER A O 1
ATOM 767 N N . PRO A 1 99 ? 6.606 -2.753 14.085 1.00 95.62 99 PRO A N 1
ATOM 768 C CA . PRO A 1 99 ? 7.642 -3.715 13.713 1.00 95.62 99 PRO A CA 1
ATOM 769 C C . PRO A 1 99 ? 7.050 -5.056 13.275 1.00 95.62 99 PRO A C 1
ATOM 771 O O . PRO A 1 99 ? 6.087 -5.535 13.874 1.00 95.62 99 PRO A O 1
ATOM 774 N N . ASN A 1 100 ? 7.636 -5.668 12.242 1.00 95.44 100 ASN A N 1
ATOM 775 C CA . ASN A 1 100 ? 7.209 -6.959 11.685 1.00 95.44 100 ASN A CA 1
ATOM 776 C C . ASN A 1 100 ? 5.755 -7.005 11.175 1.00 95.44 100 ASN A C 1
ATOM 778 O O . ASN A 1 100 ? 5.214 -8.089 10.980 1.00 95.44 100 ASN A O 1
ATOM 782 N N . ARG A 1 101 ? 5.100 -5.855 10.967 1.00 97.62 101 ARG A N 1
ATOM 783 C CA . ARG A 1 101 ? 3.740 -5.783 10.400 1.00 97.62 101 ARG A CA 1
ATOM 784 C C . ARG A 1 101 ? 3.668 -5.038 9.073 1.00 97.62 101 ARG A C 1
ATOM 786 O O . ARG A 1 101 ? 2.633 -5.076 8.414 1.00 97.62 101 ARG A O 1
ATOM 793 N N . CYS A 1 102 ? 4.746 -4.367 8.685 1.00 97.94 102 CYS A N 1
ATOM 794 C CA . CYS A 1 102 ? 4.777 -3.530 7.496 1.00 97.94 102 CYS A CA 1
ATOM 795 C C . CYS A 1 102 ? 5.834 -4.018 6.505 1.00 97.94 102 CYS A C 1
ATOM 797 O O . CYS A 1 102 ? 6.880 -4.515 6.916 1.00 97.94 102 CYS A O 1
ATOM 799 N N . LEU A 1 103 ? 5.571 -3.846 5.212 1.00 98.12 103 LEU A N 1
ATOM 800 C CA . LEU A 1 103 ? 6.502 -4.174 4.132 1.00 98.12 103 LEU A CA 1
ATOM 801 C C . LEU A 1 103 ? 6.436 -3.104 3.042 1.00 98.12 103 LEU A C 1
ATOM 803 O O . LEU A 1 103 ? 5.351 -2.700 2.626 1.00 98.12 103 LEU A O 1
ATOM 807 N N . LEU A 1 104 ? 7.602 -2.693 2.545 1.00 98.31 104 LEU A N 1
ATOM 808 C CA . LEU A 1 104 ? 7.730 -1.929 1.307 1.00 98.31 104 LEU A CA 1
ATOM 809 C C . LEU A 1 104 ? 8.146 -2.871 0.175 1.00 98.31 104 LEU A C 1
ATOM 811 O O . LEU A 1 104 ? 9.279 -3.345 0.132 1.00 98.31 104 LEU A O 1
ATOM 815 N N . TYR A 1 105 ? 7.240 -3.092 -0.769 1.00 97.88 105 TYR A N 1
ATOM 816 C CA . TYR A 1 105 ? 7.542 -3.687 -2.062 1.00 97.88 105 TYR A CA 1
ATOM 817 C C . TYR A 1 105 ? 7.939 -2.574 -3.043 1.00 97.88 105 TYR A C 1
ATOM 819 O O . TYR A 1 105 ? 7.096 -1.945 -3.684 1.00 97.88 105 TYR A O 1
ATOM 827 N N . TYR A 1 106 ? 9.241 -2.293 -3.119 1.00 97.31 106 TYR A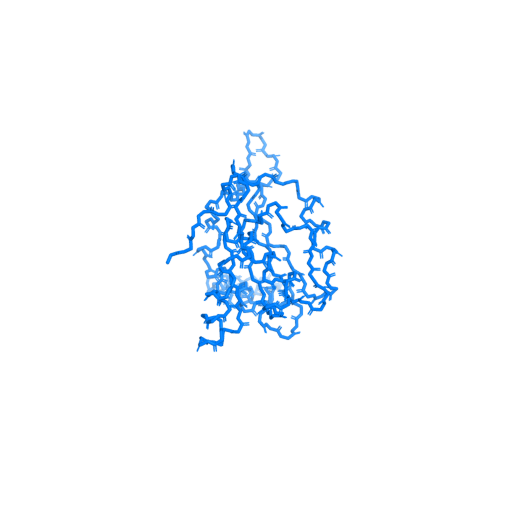 N 1
ATOM 828 C CA . TYR A 1 106 ? 9.792 -1.245 -3.979 1.00 97.31 106 TYR A CA 1
ATOM 829 C C . TYR A 1 106 ? 10.439 -1.834 -5.231 1.00 97.31 106 TYR A C 1
ATOM 831 O O . TYR A 1 106 ? 11.376 -2.634 -5.140 1.00 97.31 106 TYR A O 1
ATOM 839 N N . THR A 1 107 ? 9.986 -1.409 -6.407 1.00 95.62 107 THR A N 1
ATOM 840 C CA . THR A 1 107 ? 10.580 -1.816 -7.685 1.00 95.62 107 THR A CA 1
ATOM 841 C C . THR A 1 107 ? 11.495 -0.713 -8.194 1.00 95.62 107 THR A C 1
ATOM 843 O O . THR A 1 107 ? 11.077 0.237 -8.849 1.00 95.62 107 THR A O 1
ATOM 846 N N . GLY A 1 108 ? 12.773 -0.833 -7.828 1.00 93.44 108 GLY A N 1
ATOM 847 C CA . GLY A 1 108 ? 13.820 0.123 -8.173 1.00 93.44 108 GLY A CA 1
ATOM 848 C C . GLY A 1 108 ? 14.546 -0.186 -9.477 1.00 93.44 108 GLY A C 1
ATOM 849 O O . GLY A 1 108 ? 14.716 -1.354 -9.838 1.00 93.44 108 GLY A O 1
ATOM 850 N N . ASN A 1 109 ? 15.054 0.866 -10.123 1.00 92.19 109 ASN A N 1
ATOM 851 C CA . ASN A 1 109 ? 16.116 0.732 -11.119 1.00 92.19 109 ASN A CA 1
ATOM 852 C C . ASN A 1 109 ? 17.326 0.007 -10.500 1.00 92.19 109 ASN A C 1
ATOM 854 O O . ASN A 1 109 ? 17.662 0.217 -9.330 1.00 92.19 109 ASN A O 1
ATOM 858 N N . SER A 1 110 ? 18.000 -0.836 -11.281 1.00 86.88 110 SER A N 1
ATOM 859 C CA . SER A 1 110 ? 19.300 -1.388 -10.901 1.00 86.88 110 SER A CA 1
ATOM 860 C C . SER A 1 110 ? 20.349 -0.276 -10.784 1.00 86.88 110 SER A C 1
ATOM 862 O O . SER A 1 110 ? 20.129 0.863 -11.193 1.00 86.88 110 SER A O 1
ATOM 864 N N . GLY A 1 111 ? 21.549 -0.615 -10.309 1.00 82.62 111 GLY A N 1
ATOM 865 C CA . GLY A 1 111 ? 22.707 0.250 -10.541 1.00 82.62 111 GLY A CA 1
ATOM 866 C C . GLY A 1 111 ? 22.923 0.508 -12.041 1.00 82.62 111 GLY A C 1
ATOM 867 O O . GLY A 1 111 ? 22.539 -0.313 -12.882 1.00 82.62 111 GLY A O 1
ATOM 868 N N . LEU A 1 112 ? 23.527 1.653 -12.366 1.00 83.81 112 LEU A N 1
ATOM 869 C CA . LEU A 1 112 ? 23.967 1.978 -13.724 1.00 83.81 112 LEU A CA 1
ATOM 870 C C . LEU A 1 112 ? 25.112 1.043 -14.123 1.00 83.81 112 LEU A C 1
ATOM 872 O O . LEU A 1 112 ? 26.158 1.022 -13.475 1.00 83.81 112 LEU A O 1
ATOM 876 N N . LEU A 1 113 ? 24.920 0.290 -15.204 1.00 79.38 113 LEU A N 1
ATOM 877 C CA . LEU A 1 113 ? 25.942 -0.556 -15.812 1.00 79.38 113 LEU A CA 1
ATOM 878 C C . LEU A 1 113 ? 26.137 -0.102 -17.262 1.00 79.38 113 LEU A C 1
ATOM 880 O O . LEU A 1 113 ? 25.289 -0.302 -18.130 1.00 79.38 113 LEU A O 1
ATOM 884 N N . GLY A 1 114 ? 27.265 0.558 -17.529 1.00 84.06 114 GLY A N 1
ATOM 885 C CA . GLY A 1 114 ? 27.549 1.133 -18.843 1.00 84.06 114 GLY A CA 1
ATOM 886 C C . GLY A 1 114 ? 26.614 2.299 -19.181 1.00 84.06 114 GLY A C 1
ATOM 887 O O . GLY A 1 114 ? 26.691 3.351 -18.554 1.00 84.06 114 GLY A O 1
ATOM 888 N N . ARG A 1 115 ? 25.764 2.130 -20.206 1.00 80.44 115 ARG A N 1
ATOM 889 C CA . ARG A 1 115 ? 24.872 3.186 -20.734 1.00 80.44 115 ARG A CA 1
ATOM 890 C C . ARG A 1 115 ? 23.434 3.134 -20.203 1.00 80.44 115 ARG A C 1
ATOM 892 O O . ARG A 1 115 ? 22.611 3.916 -20.664 1.00 80.44 115 ARG A O 1
ATOM 899 N N . GLY A 1 116 ? 23.113 2.233 -19.276 1.00 82.38 116 GLY A N 1
ATOM 900 C CA . GLY A 1 116 ? 21.746 2.101 -18.776 1.00 82.38 116 GLY A CA 1
ATOM 901 C C . GLY A 1 116 ? 21.618 1.221 -17.540 1.00 82.38 116 GLY A C 1
ATOM 902 O O . GLY A 1 116 ? 22.607 0.867 -16.894 1.00 82.38 116 GLY A O 1
ATOM 903 N N . TYR A 1 117 ? 20.372 0.891 -17.217 1.00 83.25 117 TYR A N 1
ATOM 904 C CA . TYR A 1 117 ? 20.016 -0.021 -16.138 1.00 83.25 117 TYR A CA 1
ATOM 905 C C . TYR A 1 117 ? 19.863 -1.445 -16.683 1.00 83.25 117 TYR A C 1
ATOM 907 O O . TYR A 1 117 ? 19.326 -1.642 -17.770 1.00 83.25 117 TYR A O 1
ATOM 915 N N . THR A 1 118 ? 20.309 -2.453 -15.932 1.00 83.19 118 THR A N 1
ATOM 916 C CA . THR A 1 118 ? 20.000 -3.863 -16.226 1.00 83.19 118 THR A CA 1
ATOM 917 C C . THR A 1 118 ? 18.590 -4.248 -15.791 1.00 83.19 118 THR A C 1
ATOM 919 O O . THR A 1 118 ? 18.031 -5.209 -16.313 1.00 83.19 118 THR A O 1
ATOM 922 N N . ARG A 1 119 ? 18.001 -3.490 -14.861 1.00 85.69 119 ARG A N 1
ATOM 923 C CA . ARG A 1 119 ? 16.584 -3.557 -14.501 1.00 85.69 119 ARG A CA 1
ATOM 924 C C . ARG A 1 119 ? 16.031 -2.147 -14.386 1.00 85.69 119 ARG A C 1
ATOM 926 O O . ARG A 1 119 ? 16.573 -1.346 -13.631 1.00 85.69 119 ARG A O 1
ATOM 933 N N . GLU A 1 120 ? 14.924 -1.880 -15.058 1.00 91.00 120 GLU A N 1
ATOM 934 C CA . GLU A 1 120 ? 14.127 -0.680 -14.814 1.00 91.00 120 GLU A CA 1
ATOM 935 C C . GLU A 1 120 ? 13.064 -0.978 -13.749 1.00 91.00 120 GLU A C 1
ATOM 937 O O . GLU A 1 120 ? 12.434 -2.037 -13.753 1.00 91.00 120 GLU A O 1
ATOM 942 N N . GLY A 1 121 ? 12.915 -0.065 -12.793 1.00 93.12 121 GLY A N 1
ATOM 943 C CA . GLY A 1 121 ? 11.836 -0.079 -11.815 1.00 93.12 121 GLY A CA 1
ATOM 944 C C . GLY A 1 121 ? 10.489 0.226 -12.462 1.00 93.12 121 GLY A C 1
ATOM 945 O O . GLY A 1 121 ? 10.433 0.778 -13.567 1.00 93.12 121 GLY A O 1
ATOM 946 N N . ASP A 1 122 ? 9.392 -0.108 -11.781 1.00 96.56 122 ASP A N 1
ATOM 947 C CA . ASP A 1 122 ? 8.079 0.140 -12.370 1.00 96.56 122 ASP A CA 1
ATOM 948 C C . ASP A 1 122 ? 7.779 1.643 -12.470 1.00 96.56 122 ASP A C 1
ATOM 950 O O . ASP A 1 122 ? 8.273 2.463 -11.688 1.00 96.56 122 ASP A O 1
ATOM 954 N N . ARG A 1 123 ? 6.918 1.974 -13.433 1.00 97.00 123 ARG A N 1
ATOM 955 C CA . ARG A 1 123 ? 6.210 3.257 -13.529 1.00 97.00 123 ARG A CA 1
ATOM 956 C C . ARG A 1 123 ? 4.960 3.242 -12.643 1.00 97.00 123 ARG A C 1
ATOM 958 O O . ARG A 1 123 ?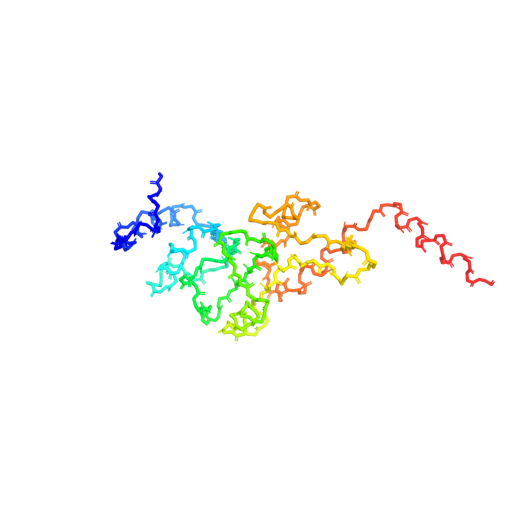 4.764 2.303 -11.873 1.00 97.00 123 ARG A O 1
ATOM 965 N N . HIS A 1 124 ? 4.083 4.236 -12.785 1.00 96.38 124 HIS A N 1
ATOM 966 C CA . HIS A 1 124 ? 2.821 4.268 -12.045 1.00 96.38 124 HIS A CA 1
ATOM 967 C C . HIS A 1 124 ? 1.973 3.012 -12.283 1.00 96.38 124 HIS A C 1
ATOM 969 O O . HIS A 1 124 ? 1.409 2.432 -11.360 1.00 96.38 124 HIS A O 1
ATOM 975 N N . ASN A 1 125 ? 1.926 2.514 -13.517 1.00 94.44 125 ASN A N 1
ATOM 976 C CA . ASN A 1 125 ? 1.372 1.189 -13.772 1.00 94.44 125 ASN A CA 1
ATOM 977 C C . ASN A 1 125 ? 2.399 0.135 -13.335 1.00 94.44 125 ASN A C 1
ATOM 979 O O . ASN A 1 125 ? 3.316 -0.195 -14.089 1.00 94.44 125 ASN A O 1
ATOM 983 N N . MET A 1 126 ? 2.256 -0.359 -12.100 1.00 94.81 126 MET A N 1
ATOM 984 C CA . MET A 1 126 ? 3.172 -1.319 -11.478 1.00 94.81 126 MET A CA 1
ATOM 985 C C . MET A 1 126 ? 3.118 -2.701 -12.145 1.00 94.81 126 MET A C 1
ATOM 987 O O . MET A 1 126 ? 2.478 -3.628 -11.646 1.00 94.81 126 MET A O 1
ATOM 991 N N . GLN A 1 127 ? 3.803 -2.853 -13.279 1.00 93.69 127 GLN A N 1
ATOM 992 C CA . GLN A 1 127 ? 3.777 -4.077 -14.080 1.00 93.69 127 GLN A CA 1
ATOM 993 C C . GLN A 1 127 ? 4.248 -5.306 -13.292 1.00 93.69 127 GLN A C 1
ATOM 995 O O . GLN A 1 127 ? 3.692 -6.392 -13.468 1.00 93.69 127 GLN A O 1
ATOM 1000 N N . SER A 1 128 ? 5.221 -5.136 -12.391 1.00 93.12 128 SER A N 1
ATOM 1001 C CA . SER A 1 128 ? 5.719 -6.224 -11.543 1.00 93.12 128 SER A CA 1
ATOM 1002 C C . SER A 1 128 ? 4.629 -6.858 -10.669 1.00 93.12 128 SER A C 1
ATOM 1004 O O . SER A 1 128 ? 4.734 -8.038 -10.355 1.00 93.12 128 SER A O 1
ATOM 1006 N N . LEU A 1 129 ? 3.558 -6.131 -10.318 1.00 95.19 129 LEU A N 1
ATOM 1007 C CA . LEU A 1 129 ? 2.436 -6.687 -9.547 1.00 95.19 129 LEU A CA 1
ATOM 1008 C C . LEU A 1 129 ? 1.610 -7.710 -10.341 1.00 95.19 129 LEU A C 1
ATOM 1010 O O . LEU A 1 129 ? 0.998 -8.595 -9.747 1.00 95.19 129 LEU A O 1
ATOM 1014 N N . ILE A 1 130 ? 1.593 -7.593 -11.669 1.00 92.31 130 ILE A N 1
ATOM 1015 C CA . ILE A 1 130 ? 0.822 -8.458 -12.576 1.00 92.31 130 ILE A CA 1
ATOM 1016 C C . ILE A 1 130 ? 1.636 -9.697 -12.970 1.00 92.31 130 ILE A C 1
ATOM 1018 O O . ILE A 1 130 ? 1.084 -10.730 -13.338 1.00 92.31 130 ILE A O 1
ATOM 1022 N N . GLN A 1 131 ? 2.962 -9.602 -12.912 1.00 87.56 131 GLN A N 1
ATOM 1023 C CA . GLN A 1 131 ? 3.846 -10.694 -13.287 1.00 87.56 131 GLN A CA 1
ATOM 1024 C C . GLN A 1 131 ? 4.041 -11.672 -12.125 1.00 87.56 131 GLN A C 1
ATOM 1026 O O . GLN A 1 131 ? 4.113 -11.270 -10.964 1.00 87.56 131 GLN A O 1
ATOM 1031 N N . TYR A 1 132 ? 4.186 -12.958 -12.460 1.00 83.50 132 TYR A N 1
ATOM 1032 C CA . TYR A 1 132 ? 4.607 -14.010 -11.525 1.00 83.50 132 TYR A CA 1
ATOM 1033 C C . TYR A 1 132 ? 3.759 -14.091 -10.244 1.00 83.50 132 TYR A C 1
ATOM 1035 O O . TYR A 1 132 ? 4.297 -14.311 -9.156 1.00 83.50 132 TYR A O 1
ATOM 1043 N N . ASP A 1 133 ? 2.453 -13.837 -10.374 1.00 88.94 133 ASP A N 1
ATOM 1044 C CA . ASP A 1 133 ? 1.485 -13.826 -9.274 1.00 88.94 133 ASP A CA 1
ATOM 1045 C C . ASP A 1 133 ? 1.916 -12.954 -8.083 1.00 88.94 133 ASP A C 1
ATOM 1047 O O . ASP A 1 133 ? 1.623 -13.247 -6.921 1.00 88.94 133 ASP A O 1
ATOM 1051 N N . CYS A 1 134 ? 2.624 -11.850 -8.350 1.00 93.50 134 CYS A N 1
ATOM 1052 C CA . CYS A 1 134 ? 3.177 -11.027 -7.283 1.00 93.50 134 CYS A CA 1
ATOM 1053 C C . CYS A 1 134 ? 2.089 -10.359 -6.430 1.00 93.50 134 CYS A C 1
ATOM 1055 O O . CYS A 1 134 ? 2.209 -10.351 -5.205 1.00 93.50 134 CYS A O 1
ATOM 1057 N N . LEU A 1 135 ? 1.034 -9.799 -7.036 1.00 95.75 135 LEU A N 1
ATOM 1058 C CA . LEU A 1 135 ? -0.047 -9.158 -6.281 1.00 95.75 135 LEU A CA 1
ATOM 1059 C C . LEU A 1 135 ? -0.772 -10.136 -5.336 1.00 95.75 135 LEU A C 1
ATOM 1061 O O . LEU A 1 135 ? -0.848 -9.811 -4.150 1.00 95.75 135 LEU A O 1
ATOM 1065 N N . PRO A 1 136 ? -1.247 -11.319 -5.783 1.00 95.62 136 PRO A N 1
ATOM 1066 C CA . PRO A 1 136 ? -1.797 -12.334 -4.883 1.00 95.62 136 PRO A CA 1
ATOM 1067 C C . PRO A 1 136 ? -0.885 -12.641 -3.694 1.00 95.62 136 PRO A C 1
ATOM 1069 O O . PRO A 1 136 ? -1.324 -12.624 -2.551 1.00 95.62 136 PRO A O 1
ATOM 1072 N N . ARG A 1 137 ? 0.419 -12.795 -3.931 1.00 95.38 137 ARG A N 1
ATOM 1073 C CA . ARG A 1 137 ? 1.376 -13.118 -2.866 1.00 95.38 137 ARG A CA 1
ATOM 1074 C C . ARG A 1 137 ? 1.604 -11.977 -1.880 1.00 95.38 137 ARG A C 1
ATOM 1076 O O . ARG A 1 137 ? 1.873 -12.221 -0.708 1.00 95.38 137 ARG A O 1
ATOM 1083 N N . LEU A 1 138 ? 1.500 -10.728 -2.330 1.00 97.50 138 LEU A N 1
ATOM 1084 C CA . LEU A 1 138 ? 1.534 -9.564 -1.442 1.00 97.50 138 LEU A CA 1
ATOM 1085 C C . LEU A 1 138 ? 0.246 -9.448 -0.614 1.00 97.50 138 LEU A C 1
ATOM 1087 O O . LEU A 1 138 ? 0.302 -9.005 0.535 1.00 97.50 138 LEU A O 1
ATOM 1091 N N . ILE A 1 139 ? -0.894 -9.884 -1.161 1.00 97.88 139 ILE A N 1
ATOM 1092 C CA . ILE A 1 139 ? -2.146 -10.026 -0.408 1.00 97.88 139 ILE A CA 1
ATOM 1093 C C . ILE A 1 139 ? -1.988 -11.126 0.653 1.00 97.88 139 ILE A C 1
ATOM 1095 O O . ILE A 1 139 ? -2.253 -10.879 1.827 1.00 97.88 139 ILE A O 1
ATOM 1099 N N . ASP A 1 140 ? -1.455 -12.293 0.296 1.00 96.81 140 ASP A N 1
ATOM 1100 C CA . ASP A 1 140 ? -1.182 -13.361 1.266 1.00 96.81 140 ASP A CA 1
ATOM 1101 C C . ASP A 1 140 ? -0.199 -12.901 2.353 1.00 96.81 140 ASP A C 1
ATOM 1103 O O . ASP A 1 140 ? -0.390 -13.174 3.536 1.00 96.81 140 ASP A O 1
ATOM 110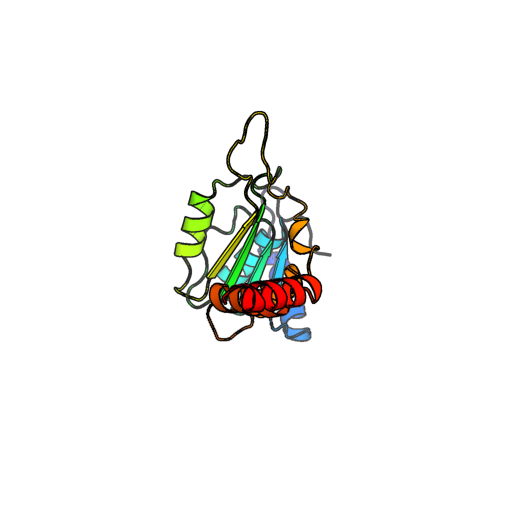7 N N . ALA A 1 141 ? 0.828 -12.132 1.978 1.00 96.94 141 ALA A N 1
ATOM 1108 C CA . ALA A 1 141 ? 1.785 -11.545 2.912 1.00 96.94 141 ALA A CA 1
ATOM 1109 C C . ALA A 1 141 ? 1.132 -10.607 3.934 1.00 96.94 141 ALA A C 1
ATOM 1111 O O . ALA A 1 141 ? 1.461 -10.662 5.124 1.00 96.94 141 ALA A O 1
ATOM 1112 N N . VAL A 1 142 ? 0.201 -9.749 3.504 1.00 97.56 142 VAL A N 1
ATOM 1113 C CA . VAL A 1 142 ? -0.478 -8.843 4.437 1.00 97.56 142 VAL A CA 1
ATOM 1114 C C . VAL A 1 142 ? -1.474 -9.581 5.336 1.00 97.56 142 VAL A C 1
ATOM 1116 O O . VAL A 1 142 ? -1.624 -9.197 6.499 1.00 97.56 142 VAL A O 1
ATOM 1119 N N . LEU A 1 143 ? -2.098 -10.648 4.825 1.00 97.62 143 LEU A N 1
ATOM 1120 C CA . LEU A 1 143 ? -3.074 -11.481 5.535 1.00 97.62 143 LEU A CA 1
ATOM 1121 C C . LEU A 1 143 ? -2.454 -12.497 6.500 1.00 97.62 143 LEU A C 1
ATOM 1123 O O . LEU A 1 143 ? -3.118 -12.893 7.452 1.00 97.62 143 LEU A O 1
ATOM 1127 N N . SER A 1 144 ? -1.214 -12.924 6.259 1.00 94.81 144 SER A N 1
ATOM 1128 C CA . SER A 1 144 ? -0.531 -13.927 7.082 1.00 94.81 144 SER A CA 1
ATOM 1129 C C . SER A 1 144 ? -0.351 -13.468 8.530 1.00 94.81 144 SER A C 1
ATOM 1131 O O . SER A 1 144 ? -0.288 -12.274 8.798 1.00 94.81 144 SER A O 1
ATOM 1133 N N . ASP A 1 145 ? -0.211 -14.393 9.478 1.00 91.69 145 ASP A N 1
ATOM 1134 C CA . ASP A 1 145 ? 0.094 -14.060 10.875 1.00 91.69 145 ASP A CA 1
ATOM 1135 C C . ASP A 1 145 ? 1.580 -13.717 11.087 1.00 91.69 145 ASP A C 1
ATOM 1137 O O . ASP A 1 145 ? 1.920 -12.913 11.961 1.00 91.69 145 ASP A O 1
ATOM 1141 N N . GLU A 1 146 ? 2.482 -14.248 10.254 1.00 92.81 146 GLU A N 1
ATOM 1142 C CA . GLU A 1 146 ? 3.920 -13.933 10.298 1.00 92.81 146 GLU A CA 1
ATOM 1143 C C . GLU A 1 146 ? 4.243 -12.615 9.590 1.00 92.81 146 GLU A C 1
ATOM 1145 O O . GLU A 1 146 ? 3.426 -12.132 8.827 1.00 92.81 146 GLU A O 1
ATOM 1150 N N . SER A 1 147 ? 5.421 -12.017 9.796 1.00 95.31 147 SER A N 1
ATOM 1151 C CA . SER A 1 147 ? 5.803 -10.765 9.111 1.00 95.31 147 SER A CA 1
ATOM 1152 C C . SER A 1 147 ? 5.557 -10.824 7.591 1.00 95.31 147 SER A C 1
ATOM 1154 O O . SER A 1 147 ? 5.984 -11.806 6.974 1.00 95.31 147 SER A O 1
ATOM 1156 N N . PRO A 1 148 ? 4.950 -9.793 6.954 1.00 97.12 148 PRO A N 1
ATOM 1157 C CA . PRO A 1 148 ? 4.696 -9.816 5.511 1.00 97.12 148 PRO A CA 1
ATOM 1158 C C . PRO A 1 148 ? 5.965 -10.043 4.680 1.00 97.12 148 PRO A C 1
ATOM 1160 O O . PRO A 1 148 ? 5.930 -10.719 3.655 1.00 97.12 148 PRO A O 1
ATOM 1163 N N . GLU A 1 149 ? 7.106 -9.527 5.142 1.00 94.94 149 GLU A N 1
ATOM 1164 C CA . GLU A 1 149 ? 8.405 -9.770 4.512 1.00 94.94 149 GLU A CA 1
ATOM 1165 C C . GLU A 1 149 ? 8.765 -11.261 4.520 1.00 94.94 149 GLU A C 1
ATOM 1167 O O . GLU A 1 149 ? 9.125 -11.820 3.487 1.00 94.94 149 GLU A O 1
ATOM 1172 N N . VAL A 1 150 ? 8.599 -11.934 5.662 1.00 94.75 150 VAL A N 1
ATOM 1173 C CA . VAL A 1 150 ? 8.904 -13.364 5.806 1.00 94.75 150 VAL A CA 1
ATOM 1174 C C . VAL A 1 150 ? 7.974 -14.208 4.930 1.00 94.75 150 VAL A C 1
ATOM 1176 O O . VAL A 1 150 ? 8.462 -15.078 4.207 1.00 94.75 150 VAL A O 1
ATOM 1179 N N . GLN A 1 151 ? 6.673 -13.908 4.915 1.00 95.44 151 GLN A N 1
ATOM 1180 C CA . GLN A 1 151 ? 5.698 -14.620 4.080 1.00 95.44 151 GLN A CA 1
ATOM 1181 C C . GLN A 1 151 ? 6.004 -14.467 2.585 1.00 95.44 151 GLN A C 1
ATOM 1183 O O . GLN A 1 151 ? 5.965 -15.443 1.822 1.00 95.44 151 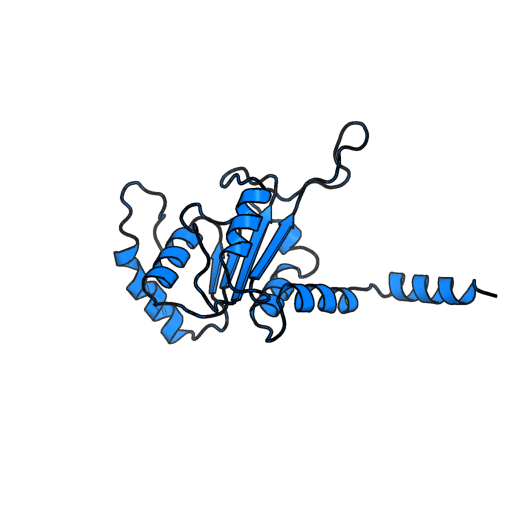GLN A O 1
ATOM 1188 N N . LEU A 1 152 ? 6.359 -13.257 2.144 1.00 94.44 152 LEU A N 1
ATOM 1189 C CA . LEU A 1 152 ? 6.734 -13.024 0.752 1.00 94.44 152 LEU A CA 1
ATOM 1190 C C . LEU A 1 152 ? 8.009 -13.797 0.379 1.00 94.44 152 LEU A C 1
ATOM 1192 O O . LEU A 1 152 ? 8.049 -14.442 -0.669 1.00 94.44 152 LEU A O 1
ATOM 1196 N N . MET A 1 153 ? 9.024 -13.783 1.247 1.00 91.50 153 MET A N 1
ATOM 1197 C CA . MET A 1 153 ? 10.267 -14.536 1.049 1.00 91.50 153 MET A CA 1
ATOM 1198 C C . MET A 1 153 ? 10.015 -16.046 0.951 1.00 91.50 153 MET A C 1
ATOM 1200 O O . MET A 1 153 ? 10.595 -16.715 0.094 1.00 91.50 153 MET A O 1
ATOM 1204 N N . ARG A 1 154 ? 9.154 -16.603 1.814 1.00 90.00 154 ARG A N 1
ATOM 1205 C CA . ARG A 1 154 ? 8.826 -18.039 1.802 1.00 90.00 154 ARG A CA 1
ATOM 1206 C C . ARG A 1 154 ? 8.157 -18.455 0.503 1.00 90.00 154 ARG A C 1
ATOM 1208 O O . ARG A 1 154 ? 8.592 -19.433 -0.098 1.00 90.00 154 ARG A O 1
ATOM 1215 N N . SER A 1 155 ? 7.189 -17.671 0.035 1.00 88.75 155 SER A N 1
ATOM 1216 C CA . SER A 1 155 ? 6.461 -17.976 -1.201 1.00 88.75 155 SER A CA 1
ATOM 1217 C C . SER A 1 155 ? 7.331 -17.902 -2.467 1.00 88.75 155 SER A C 1
ATOM 1219 O O . SER A 1 155 ? 6.904 -18.350 -3.525 1.00 88.75 155 SER A O 1
ATOM 1221 N N . TRP A 1 156 ? 8.572 -17.388 -2.406 1.00 84.75 156 TRP A N 1
ATOM 1222 C CA . TRP A 1 156 ? 9.511 -17.513 -3.534 1.00 84.75 156 TRP A CA 1
ATOM 1223 C C . TRP A 1 156 ? 10.016 -18.939 -3.737 1.00 84.75 156 TRP A C 1
ATOM 1225 O O . TRP A 1 156 ? 10.384 -19.285 -4.857 1.00 84.75 156 TRP A O 1
ATOM 1235 N N . ARG A 1 157 ? 10.038 -19.772 -2.690 1.00 75.81 157 ARG A N 1
ATOM 1236 C CA . ARG A 1 157 ? 10.434 -21.184 -2.818 1.00 75.81 157 ARG A CA 1
ATOM 1237 C C . ARG A 1 157 ? 9.443 -21.970 -3.667 1.00 75.81 157 ARG A C 1
ATOM 1239 O O . ARG A 1 157 ? 9.851 -22.854 -4.410 1.00 75.81 157 ARG A O 1
ATOM 1246 N N . ASP A 1 158 ? 8.179 -21.577 -3.616 1.00 71.56 158 ASP A N 1
ATOM 1247 C CA . ASP A 1 158 ? 7.107 -22.198 -4.392 1.00 71.56 158 ASP A CA 1
ATOM 1248 C C . ASP A 1 158 ? 7.131 -21.753 -5.870 1.00 71.56 158 ASP A C 1
ATOM 1250 O O . ASP A 1 158 ? 6.430 -22.315 -6.703 1.00 71.56 158 ASP A O 1
ATOM 1254 N N . MET A 1 159 ? 7.984 -20.775 -6.211 1.00 67.06 159 MET A N 1
ATOM 1255 C CA . MET A 1 159 ? 8.184 -20.235 -7.564 1.00 67.06 159 MET A CA 1
ATOM 1256 C C . MET A 1 159 ? 9.451 -20.768 -8.249 1.00 67.06 159 MET A C 1
ATOM 1258 O O . MET A 1 159 ? 9.831 -20.279 -9.317 1.00 67.06 159 MET A O 1
ATOM 1262 N N . VAL A 1 160 ? 10.148 -21.737 -7.646 1.00 64.75 160 VAL A N 1
ATOM 1263 C CA . VAL A 1 160 ? 11.289 -22.378 -8.306 1.00 64.75 160 VAL A CA 1
ATOM 1264 C C . VAL A 1 160 ? 10.748 -23.217 -9.461 1.00 64.75 160 VAL A C 1
ATOM 1266 O O . VAL A 1 160 ? 10.025 -24.188 -9.255 1.00 64.75 160 VAL A O 1
ATOM 1269 N N . THR A 1 161 ? 11.077 -22.823 -10.691 1.00 65.12 161 THR A N 1
ATOM 1270 C CA . THR A 1 161 ? 10.666 -23.560 -11.890 1.00 65.12 161 THR A CA 1
ATOM 1271 C C . THR A 1 161 ? 11.211 -24.986 -11.846 1.00 65.12 161 THR A C 1
ATOM 1273 O O . THR A 1 161 ? 12.306 -25.217 -11.329 1.00 65.12 161 THR A O 1
ATOM 1276 N N . GLU A 1 162 ? 10.501 -25.949 -12.444 1.00 65.38 162 GLU A N 1
ATOM 1277 C CA . GLU A 1 162 ? 11.038 -27.311 -12.593 1.00 65.38 162 GLU A CA 1
ATOM 1278 C C . GLU A 1 162 ? 12.424 -27.315 -13.244 1.00 65.38 162 GLU A C 1
ATOM 1280 O O . GLU A 1 162 ? 13.269 -28.132 -12.906 1.00 65.38 162 GLU A O 1
ATOM 1285 N N . GLU A 1 163 ? 12.665 -26.400 -14.181 1.00 63.31 163 GLU A N 1
ATOM 1286 C CA . GLU A 1 163 ? 13.952 -26.242 -14.853 1.00 63.31 163 GLU A CA 1
ATOM 1287 C C . GLU A 1 163 ? 15.062 -25.828 -13.881 1.00 63.31 163 GLU A C 1
ATOM 1289 O O . GLU A 1 163 ? 16.157 -26.387 -13.918 1.00 63.31 163 GLU A O 1
ATOM 1294 N N . ARG A 1 164 ? 14.772 -24.912 -12.951 1.00 64.06 164 ARG A N 1
ATOM 1295 C CA . ARG A 1 164 ? 15.718 -24.536 -11.902 1.00 64.06 164 ARG A CA 1
ATOM 1296 C C . ARG A 1 164 ? 15.913 -25.655 -10.883 1.00 64.06 164 ARG A C 1
ATOM 1298 O O . ARG A 1 164 ? 17.051 -25.889 -10.493 1.00 64.06 164 ARG A O 1
ATOM 1305 N N . LEU A 1 165 ? 14.858 -26.380 -10.506 1.00 68.56 165 LEU A N 1
ATOM 1306 C CA . LEU A 1 165 ? 14.982 -27.573 -9.657 1.00 68.56 165 LEU A CA 1
ATOM 1307 C C . LEU A 1 165 ? 15.875 -28.634 -10.320 1.00 68.56 165 LEU A C 1
ATOM 1309 O O . LEU A 1 165 ? 16.784 -29.147 -9.675 1.00 68.56 165 LEU A O 1
ATOM 1313 N N . LYS A 1 166 ? 15.687 -28.891 -11.622 1.00 73.44 166 LYS A N 1
ATOM 1314 C CA . LYS A 1 166 ? 16.511 -29.814 -12.424 1.00 73.44 166 LYS A CA 1
ATOM 1315 C C . LYS A 1 166 ? 17.963 -29.339 -12.543 1.00 73.44 166 LYS A C 1
ATOM 1317 O O . LYS A 1 166 ? 18.878 -30.152 -12.457 1.00 73.44 166 LYS A O 1
ATOM 1322 N N . ALA A 1 167 ? 18.197 -28.037 -12.707 1.00 70.88 167 ALA A N 1
ATOM 1323 C CA . ALA A 1 167 ? 19.545 -27.468 -12.746 1.00 70.88 167 ALA A CA 1
ATOM 1324 C C . ALA A 1 167 ? 20.249 -27.533 -11.378 1.00 70.88 167 ALA A C 1
ATOM 1326 O O . ALA A 1 167 ? 21.429 -27.871 -11.308 1.00 70.88 167 ALA A O 1
ATOM 1327 N N . GLU A 1 168 ? 19.539 -27.248 -10.283 1.00 73.00 168 GLU A N 1
ATOM 1328 C CA . GLU A 1 168 ? 20.062 -27.374 -8.917 1.00 73.00 168 GLU A CA 1
ATOM 1329 C C . GLU A 1 168 ? 20.340 -28.841 -8.551 1.00 73.00 168 GLU A C 1
ATOM 1331 O O . GLU A 1 168 ? 21.345 -29.129 -7.901 1.00 73.00 168 GLU A O 1
ATOM 1336 N N . GLU A 1 169 ? 19.505 -29.776 -9.007 1.00 75.19 169 GLU A N 1
ATOM 1337 C CA . GLU A 1 169 ? 19.751 -31.215 -8.896 1.00 75.19 169 GLU A CA 1
ATOM 1338 C C . GLU A 1 169 ? 21.000 -31.629 -9.686 1.00 75.19 169 GLU A C 1
ATOM 1340 O O . GLU A 1 169 ? 21.888 -32.269 -9.127 1.00 75.19 169 GLU A O 1
ATOM 1345 N N . TRP A 1 170 ? 21.134 -31.186 -10.940 1.00 73.88 170 TRP A N 1
ATOM 1346 C CA . TRP A 1 170 ? 22.318 -31.444 -11.765 1.00 73.88 170 TRP A CA 1
ATOM 1347 C C . TRP A 1 170 ? 23.612 -30.916 -11.120 1.00 73.88 170 TRP A C 1
ATOM 1349 O O . TRP A 1 170 ? 24.605 -31.638 -11.054 1.00 73.88 170 TRP A O 1
ATOM 1359 N N . LEU A 1 171 ? 23.591 -29.702 -10.554 1.00 72.12 171 LEU A N 1
ATOM 1360 C CA . LEU A 1 171 ? 24.744 -29.112 -9.860 1.00 72.12 171 LEU A CA 1
ATOM 1361 C C . LEU A 1 171 ? 25.147 -29.881 -8.589 1.00 72.12 171 LEU A C 1
ATOM 1363 O O . LEU A 1 171 ? 26.333 -29.920 -8.242 1.00 72.12 171 LEU A O 1
ATOM 1367 N N . ARG A 1 172 ? 24.195 -30.531 -7.904 1.00 59.84 172 ARG A N 1
ATOM 1368 C CA . ARG A 1 172 ? 24.488 -31.403 -6.751 1.00 59.84 172 ARG A CA 1
ATOM 1369 C C . ARG A 1 172 ? 25.230 -32.684 -7.149 1.00 59.84 172 ARG A C 1
ATOM 1371 O O . ARG A 1 172 ? 25.973 -33.203 -6.321 1.00 59.84 172 ARG A O 1
ATOM 1378 N N . TYR A 1 173 ? 25.103 -33.159 -8.391 1.00 51.97 173 TYR A N 1
ATOM 1379 C CA . TYR A 1 173 ? 25.846 -34.326 -8.893 1.00 51.97 173 TYR A CA 1
ATOM 1380 C C . TYR A 1 173 ? 27.290 -34.014 -9.314 1.00 51.97 173 TYR A C 1
ATOM 1382 O O . TYR A 1 173 ? 28.113 -34.920 -9.365 1.00 51.97 173 TYR A O 1
ATOM 1390 N N . SER A 1 174 ? 27.632 -32.748 -9.567 1.00 52.91 174 SER A N 1
ATOM 1391 C CA . SER A 1 174 ? 28.995 -32.319 -9.932 1.00 52.91 174 SER A CA 1
ATOM 1392 C C . SER A 1 174 ? 29.934 -32.070 -8.737 1.00 52.91 174 SER A C 1
ATOM 1394 O O . SER A 1 174 ? 31.030 -31.549 -8.920 1.00 52.91 174 SER A O 1
ATOM 1396 N N . SER A 1 175 ? 29.523 -32.436 -7.517 1.00 49.38 175 SER A N 1
ATOM 1397 C CA . SER A 1 175 ? 30.330 -32.324 -6.285 1.00 49.38 175 SER A CA 1
ATOM 1398 C C . SER A 1 175 ? 30.970 -33.664 -5.890 1.00 49.38 175 SER A C 1
ATOM 1400 O O . SER A 1 175 ? 30.854 -34.085 -4.738 1.00 49.38 175 SER A O 1
ATOM 1402 N N . SER A 1 176 ? 31.587 -34.359 -6.849 1.00 45.66 176 SER A N 1
ATOM 1403 C CA . SER A 1 176 ? 32.379 -35.581 -6.627 1.00 45.66 176 SER A CA 1
ATOM 1404 C C . SER A 1 176 ? 33.853 -35.331 -6.901 1.00 45.66 176 SER A C 1
ATOM 1406 O O . SER A 1 176 ? 34.128 -34.853 -8.027 1.00 45.66 176 SER A O 1
#

Sequence (176 aa):
NLPNPETPMFPVAQFLPNIKQAIDEFQPHCVISASKGGAYMTALWQCGLWAGPSLVINRHPTIVGIPPNMRVVICQGSNDEYYQFRREDLEALIRSGSPNRCLLYYTGNSGLLGRGYTREGDRHNMQSLIQYDCLPRLIDAVLSDESPEVQLMRSWRDMVTEERLKAEEWLRYSSS

Organism: Alexandrium catenella (NCBI:txid2925)

Secondary structure (DSSP, 8-state):
-PPPTTSTT--GGGGHHHHHHHHHHH--S-EEEETTHHHHHHHHHHTTS--S-EEEES--TT---PPTT--EEEEEETT-SSS---HHHHHHHHHHS-TTTEEEEEEPPPPEETTEESSPPP-SS-GGGTGGGHHHHHHHHHHSSS-HHHHHHHHTGGG--HHHHHHHHHHHHT--

Radius of gyration: 18.9 Å; chains: 1; bounding box: 54×57×36 Å

pLDDT: mean 91.77, std 10.8, range [45.66, 98.69]